Protein AF-A0A9Q6Z8K9-F1 (afdb_monomer_lite)

Foldseek 3Di:
DDPVVVVVVVLVVLLVVLQVLLVVLQVLLVVLCVQLVVCVVVVVNVSSVVSNVSSVVSNVRSVVSVVVNVPVPPPD

Organism: Myroides odoratus (NCBI:txid256)

Radius of gyration: 17.94 Å; chains: 1; bounding box: 45×14×53 Å

Sequence (76 aa):
MDIKTQSDQNILEQKILNHNLAINHLELAIKYHFDASRYFENGDIDKAIECNAKAQDSTNKAVEYSSKIDHNHLSK

pLDDT: mean 89.77, std 15.19, range [37.41, 98.69]

Structure (mmCIF, N/CA/C/O backbone):
data_AF-A0A9Q6Z8K9-F1
#
_entry.id   AF-A0A9Q6Z8K9-F1
#
loop_
_atom_site.group_PDB
_atom_site.id
_atom_site.type_symbol
_atom_site.label_atom_id
_atom_site.label_alt_id
_atom_site.label_comp_id
_atom_site.label_asym_id
_atom_site.label_entity_id
_atom_site.label_seq_id
_atom_site.pdbx_PDB_ins_code
_atom_site.Cartn_x
_atom_site.Cartn_y
_atom_site.Cartn_z
_atom_site.occupancy
_atom_site.B_iso_or_equiv
_atom_site.auth_seq_id
_atom_site.auth_comp_id
_atom_site.auth_asym_id
_atom_site.auth_atom_id
_atom_site.pdbx_PDB_model_num
ATOM 1 N N . MET A 1 1 ? -17.364 -3.093 35.985 1.00 60.91 1 MET A N 1
ATOM 2 C CA . MET A 1 1 ? -17.561 -2.573 34.618 1.00 60.91 1 MET A CA 1
ATOM 3 C C . MET A 1 1 ? -18.770 -3.277 34.052 1.00 60.91 1 MET A C 1
ATOM 5 O O . MET A 1 1 ? -18.821 -4.499 34.125 1.00 60.91 1 MET A O 1
ATOM 9 N N . ASP A 1 2 ? -19.744 -2.520 33.563 1.00 77.69 2 ASP A N 1
ATOM 10 C CA . ASP A 1 2 ? -20.996 -3.076 33.054 1.00 77.69 2 ASP A CA 1
ATOM 11 C C . ASP A 1 2 ? -20.805 -3.511 31.593 1.00 77.69 2 ASP A C 1
ATOM 13 O O . ASP A 1 2 ? -19.980 -2.943 30.875 1.00 77.69 2 ASP A O 1
ATOM 17 N N . ILE A 1 3 ? -21.566 -4.510 31.132 1.00 72.88 3 ILE A N 1
ATOM 18 C CA . ILE A 1 3 ? -21.437 -5.118 29.787 1.00 72.88 3 ILE A CA 1
ATOM 19 C C . ILE A 1 3 ? -21.441 -4.058 28.669 1.00 72.88 3 ILE A C 1
ATOM 21 O O . ILE A 1 3 ? -20.714 -4.177 27.683 1.00 72.88 3 ILE A O 1
ATOM 25 N N . LYS A 1 4 ? -22.217 -2.983 28.853 1.00 75.25 4 LYS A N 1
ATOM 26 C CA . LYS A 1 4 ? -22.303 -1.852 27.924 1.00 75.25 4 LYS A CA 1
ATOM 27 C C . LYS A 1 4 ? -20.966 -1.115 27.770 1.00 75.25 4 LYS A C 1
ATOM 29 O O . LYS A 1 4 ? -20.539 -0.863 26.653 1.00 75.25 4 LYS A O 1
ATOM 34 N N . THR A 1 5 ? -20.269 -0.852 28.874 1.00 76.31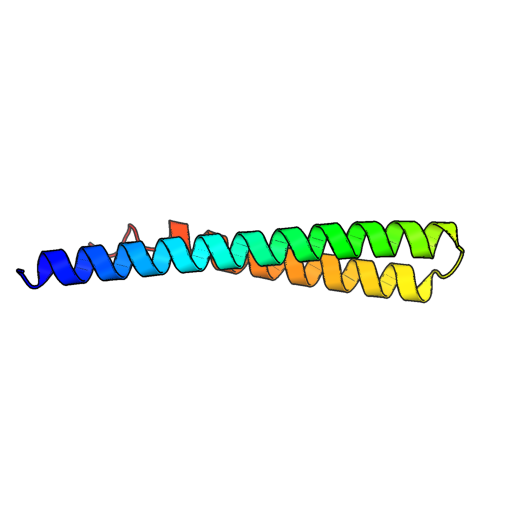 5 THR A N 1
ATOM 35 C CA . THR A 1 5 ? -18.965 -0.173 28.873 1.00 76.31 5 THR A CA 1
ATOM 36 C C . THR A 1 5 ? -17.885 -1.018 28.199 1.00 76.31 5 THR A C 1
ATOM 38 O O . THR A 1 5 ? -17.066 -0.481 27.460 1.00 76.31 5 THR A O 1
ATOM 41 N N . GLN A 1 6 ? -17.911 -2.342 28.393 1.00 75.56 6 GLN A N 1
ATOM 42 C CA . GLN A 1 6 ? -16.983 -3.251 27.713 1.00 75.56 6 GLN A CA 1
ATOM 43 C C . GLN A 1 6 ? -17.246 -3.304 26.199 1.00 75.56 6 GLN A C 1
ATOM 45 O O . GLN A 1 6 ? -16.307 -3.314 25.409 1.00 75.56 6 GLN A O 1
ATOM 50 N N . SER A 1 7 ? -18.517 -3.306 25.787 1.00 81.19 7 SER A N 1
ATOM 51 C CA . SER A 1 7 ? -18.900 -3.259 24.372 1.00 81.19 7 SER A CA 1
ATOM 52 C C . SER A 1 7 ? -18.446 -1.959 23.702 1.00 81.19 7 SER A C 1
ATOM 54 O O . SER A 1 7 ? -17.870 -1.998 22.618 1.00 81.19 7 SER A O 1
ATOM 56 N N . ASP A 1 8 ? -18.661 -0.815 24.354 1.00 83.88 8 ASP A N 1
ATOM 57 C CA . ASP A 1 8 ? -18.261 0.495 23.830 1.00 83.88 8 ASP A CA 1
ATOM 58 C C . ASP A 1 8 ? -16.733 0.606 23.696 1.00 83.88 8 ASP A C 1
ATOM 60 O O . ASP A 1 8 ? -16.226 1.119 22.695 1.00 83.88 8 ASP A O 1
ATOM 64 N N . GLN A 1 9 ? -15.992 0.062 24.667 1.00 86.31 9 GLN A N 1
ATOM 65 C CA . GLN A 1 9 ? -14.533 0.019 24.623 1.00 86.31 9 GLN A CA 1
ATOM 66 C C . GLN A 1 9 ? -14.023 -0.863 23.473 1.00 86.31 9 GLN A C 1
ATOM 68 O O . GLN A 1 9 ? -13.162 -0.428 22.710 1.00 86.31 9 GLN A O 1
ATO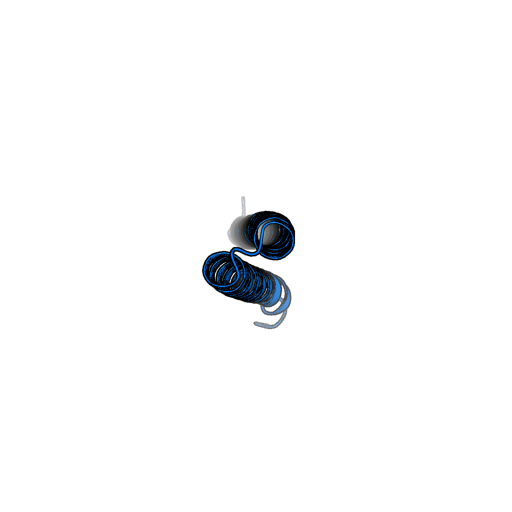M 73 N N . ASN A 1 10 ? -14.613 -2.044 23.270 1.00 88.81 10 ASN A N 1
ATOM 74 C CA . ASN A 1 10 ? -14.246 -2.934 22.164 1.00 88.81 10 ASN A C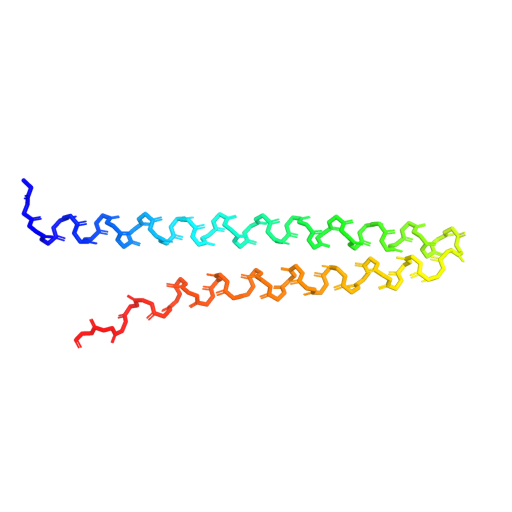A 1
ATOM 75 C C . ASN A 1 10 ? -14.511 -2.284 20.789 1.00 88.81 10 ASN A C 1
ATOM 77 O O . ASN A 1 10 ? -13.714 -2.429 19.862 1.00 88.81 10 ASN A O 1
ATOM 81 N N . ILE A 1 11 ? -15.612 -1.534 20.645 1.00 89.00 11 ILE A N 1
ATOM 82 C CA . ILE A 1 11 ? -15.922 -0.788 19.412 1.00 89.00 11 ILE A CA 1
ATOM 83 C C . ILE A 1 11 ? -14.872 0.301 19.160 1.00 89.00 11 ILE A C 1
ATOM 85 O O . ILE A 1 11 ? -14.435 0.485 18.021 1.00 89.00 11 ILE A O 1
ATOM 89 N N . LEU A 1 12 ? -14.466 1.029 20.204 1.00 89.31 12 LEU A N 1
ATOM 90 C CA . LEU A 1 12 ? -13.445 2.069 20.095 1.00 89.31 12 LEU A CA 1
ATOM 91 C C . LEU A 1 12 ? -12.082 1.484 19.701 1.00 89.31 12 LEU A C 1
ATOM 93 O O . LEU A 1 12 ? -11.445 1.998 18.782 1.00 89.31 12 LEU A O 1
ATOM 97 N N . GLU A 1 13 ? -11.665 0.393 20.342 1.00 91.94 13 GLU A N 1
ATOM 98 C CA . GLU A 1 13 ? -10.421 -0.314 20.020 1.00 91.94 13 GLU A CA 1
ATOM 99 C C . GLU A 1 13 ? -10.411 -0.781 18.557 1.00 91.94 13 GLU A C 1
ATOM 101 O O . GLU A 1 13 ? -9.433 -0.561 17.838 1.00 91.94 13 GLU A O 1
ATOM 106 N N . GLN A 1 14 ? -11.532 -1.320 18.066 1.00 92.19 14 GLN A N 1
ATOM 107 C CA . GLN A 1 14 ? -11.661 -1.734 16.670 1.00 92.19 14 GLN A CA 1
ATOM 108 C C . GLN A 1 14 ? -11.580 -0.555 15.686 1.00 92.19 14 GLN A C 1
ATOM 110 O O . GLN A 1 14 ? -10.987 -0.687 14.613 1.00 92.19 14 GLN A O 1
ATOM 115 N N . LYS A 1 15 ? -12.148 0.609 16.032 1.00 92.69 15 LYS A N 1
ATOM 116 C CA . LYS A 1 15 ? -12.040 1.827 15.210 1.00 92.69 15 LYS A CA 1
ATOM 117 C C . LYS A 1 15 ? -10.601 2.329 15.133 1.00 92.69 15 LYS A C 1
ATOM 119 O O . LYS A 1 15 ? -10.133 2.636 14.040 1.00 92.69 15 LYS A O 1
ATOM 124 N N . ILE A 1 16 ? -9.896 2.373 16.265 1.00 94.31 16 ILE A N 1
ATOM 125 C CA . ILE A 1 16 ? -8.482 2.774 16.317 1.00 94.31 16 ILE A CA 1
ATOM 126 C C . ILE A 1 16 ? -7.631 1.822 15.472 1.00 94.31 16 ILE A C 1
ATOM 128 O O . ILE A 1 16 ? -6.805 2.273 14.678 1.00 94.31 16 ILE A O 1
ATOM 132 N N . LEU A 1 17 ? -7.868 0.512 15.581 1.00 95.44 17 LEU A N 1
ATOM 133 C CA . LEU A 1 17 ? -7.179 -0.482 14.764 1.00 95.44 17 LEU A CA 1
ATOM 134 C C . LEU A 1 17 ? -7.409 -0.244 13.265 1.00 95.44 17 LEU A C 1
ATOM 136 O O . LEU A 1 17 ? -6.446 -0.202 12.502 1.00 95.44 17 LEU A O 1
ATOM 140 N N . ASN A 1 18 ? -8.660 -0.042 12.843 1.00 94.88 18 ASN A N 1
ATOM 141 C CA . ASN A 1 18 ? -8.980 0.225 11.439 1.00 94.88 18 ASN A CA 1
ATOM 142 C C . ASN A 1 18 ? -8.336 1.530 10.935 1.00 94.88 18 ASN A C 1
ATOM 144 O O . ASN A 1 18 ? -7.806 1.545 9.827 1.00 94.88 18 ASN A O 1
ATOM 148 N N . HIS A 1 19 ? -8.304 2.594 11.747 1.00 95.88 19 HIS A N 1
ATOM 149 C CA . HIS A 1 19 ? -7.582 3.827 11.409 1.00 95.88 19 HIS A CA 1
ATOM 150 C C . HIS A 1 19 ? -6.089 3.574 11.182 1.00 95.88 19 HIS A C 1
ATOM 152 O O . HIS A 1 19 ? -5.542 4.001 10.166 1.00 95.88 19 HIS A O 1
ATOM 158 N N . ASN A 1 20 ? -5.436 2.853 12.095 1.00 97.06 20 ASN A N 1
ATOM 159 C CA . ASN A 1 20 ? -4.009 2.551 11.981 1.00 97.06 20 ASN A CA 1
ATOM 160 C C . ASN A 1 20 ? -3.708 1.705 10.736 1.00 97.06 20 ASN A C 1
ATOM 162 O O . ASN A 1 20 ? -2.743 1.971 10.024 1.00 97.06 20 ASN A O 1
ATOM 166 N N . LEU A 1 21 ? -4.555 0.716 10.432 1.00 97.44 21 LEU A N 1
ATOM 167 C CA . LEU A 1 21 ? -4.423 -0.096 9.219 1.00 97.44 21 LEU A CA 1
ATOM 168 C C . LEU A 1 21 ? -4.593 0.747 7.949 1.00 97.44 21 LEU A C 1
ATOM 170 O O . LEU A 1 21 ? -3.809 0.595 7.012 1.00 97.44 21 LEU A O 1
ATOM 174 N N . ALA A 1 22 ? -5.564 1.665 7.926 1.00 97.56 22 ALA A N 1
ATOM 175 C CA . ALA A 1 22 ? -5.752 2.579 6.804 1.00 97.56 22 ALA A CA 1
ATOM 176 C C . ALA A 1 22 ? -4.521 3.475 6.584 1.00 97.56 22 ALA A C 1
ATOM 178 O O . ALA A 1 22 ? -4.040 3.581 5.457 1.00 97.56 22 ALA A O 1
ATOM 179 N N . ILE A 1 23 ? -3.972 4.061 7.655 1.00 97.75 23 ILE A N 1
ATOM 180 C CA . ILE A 1 23 ? -2.772 4.911 7.596 1.00 97.75 23 ILE A CA 1
ATOM 181 C C . ILE A 1 23 ? -1.573 4.130 7.051 1.00 97.75 23 ILE A C 1
ATOM 183 O O . ILE A 1 23 ? -0.952 4.578 6.090 1.00 97.75 23 ILE A O 1
ATOM 187 N N . ASN A 1 24 ? -1.298 2.935 7.579 1.00 98.19 24 ASN A N 1
ATOM 188 C CA . ASN A 1 24 ? -0.182 2.104 7.117 1.00 98.19 24 ASN A CA 1
ATOM 189 C C . ASN A 1 24 ? -0.275 1.799 5.613 1.00 98.19 24 ASN A C 1
ATOM 191 O O . ASN A 1 24 ? 0.725 1.802 4.893 1.00 98.19 24 ASN A O 1
ATOM 195 N N . HIS A 1 25 ? -1.485 1.542 5.113 1.00 98.19 25 HIS A N 1
ATOM 196 C CA . HIS A 1 25 ? -1.702 1.311 3.689 1.00 98.19 25 HIS A CA 1
ATOM 197 C C . HIS A 1 25 ? -1.531 2.580 2.842 1.00 98.19 25 HIS A C 1
ATOM 199 O O . HIS A 1 25 ? -0.988 2.495 1.741 1.00 98.19 25 HIS A O 1
ATOM 205 N N . LEU A 1 26 ? -1.911 3.757 3.347 1.00 98.50 26 LEU A N 1
ATOM 206 C CA . LEU A 1 26 ? -1.630 5.029 2.672 1.00 98.50 26 LEU A CA 1
ATOM 207 C C . LEU A 1 26 ? -0.126 5.323 2.608 1.00 98.50 26 LEU A C 1
ATOM 209 O O . LEU A 1 26 ? 0.367 5.734 1.560 1.00 98.50 26 LEU A O 1
ATOM 213 N N . GLU A 1 27 ? 0.620 5.058 3.681 1.00 98.50 27 GLU A N 1
ATOM 214 C CA . GLU A 1 27 ? 2.081 5.209 3.696 1.00 98.50 27 GLU A CA 1
ATOM 215 C C . GLU A 1 27 ? 2.759 4.295 2.664 1.00 98.50 27 GLU A C 1
ATOM 217 O O . GLU A 1 27 ? 3.651 4.729 1.929 1.00 98.50 27 GLU A O 1
ATOM 222 N N . LEU A 1 28 ? 2.296 3.046 2.545 1.00 98.44 28 LEU A N 1
ATOM 223 C CA . LEU A 1 28 ? 2.760 2.123 1.506 1.00 98.44 28 LEU A CA 1
ATOM 224 C C . LEU A 1 28 ? 2.418 2.620 0.098 1.00 98.44 28 LEU A C 1
ATOM 226 O O . LEU A 1 28 ? 3.274 2.556 -0.785 1.00 98.44 28 LEU A O 1
ATOM 230 N N . ALA A 1 29 ? 1.209 3.147 -0.117 1.00 98.56 29 ALA A N 1
ATOM 231 C CA . ALA A 1 29 ? 0.813 3.705 -1.409 1.00 98.56 29 ALA A CA 1
ATOM 232 C C . ALA A 1 29 ? 1.728 4.867 -1.825 1.00 98.56 29 ALA A C 1
ATOM 2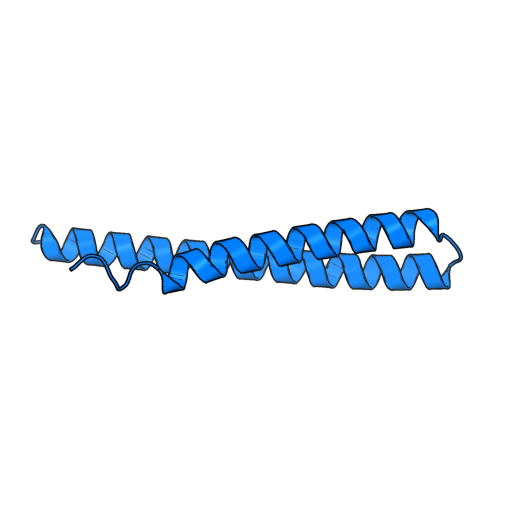34 O O . ALA A 1 29 ? 2.231 4.888 -2.948 1.00 98.56 29 ALA A O 1
ATOM 235 N N . ILE A 1 30 ? 2.013 5.787 -0.897 1.00 98.62 30 ILE A N 1
ATOM 236 C CA . ILE A 1 30 ? 2.934 6.910 -1.114 1.00 98.62 30 ILE A CA 1
ATOM 237 C C . ILE A 1 30 ? 4.327 6.400 -1.489 1.00 98.62 30 ILE A C 1
ATOM 239 O O . ILE A 1 30 ? 4.906 6.854 -2.476 1.00 98.62 30 ILE A O 1
ATOM 243 N N . LYS A 1 31 ? 4.855 5.423 -0.743 1.00 98.62 31 LYS A N 1
ATOM 244 C CA . LYS A 1 31 ? 6.155 4.815 -1.045 1.00 98.62 31 LYS A CA 1
ATOM 245 C C . LYS A 1 31 ? 6.187 4.226 -2.456 1.00 98.62 31 LYS A C 1
ATOM 247 O O . LYS A 1 31 ? 7.122 4.494 -3.205 1.00 98.62 31 LYS A O 1
ATOM 252 N N . TYR A 1 32 ? 5.169 3.456 -2.833 1.00 98.69 32 TYR A N 1
ATOM 253 C CA . TYR A 1 32 ? 5.111 2.853 -4.161 1.00 98.69 32 TYR A CA 1
ATOM 254 C C . TYR A 1 32 ? 4.970 3.887 -5.281 1.00 98.69 32 TYR A C 1
ATOM 256 O O . TYR A 1 32 ? 5.554 3.688 -6.342 1.00 98.69 32 TYR A O 1
ATOM 264 N N . HIS A 1 33 ? 4.283 5.008 -5.055 1.00 98.44 33 HIS A N 1
ATOM 265 C CA . HIS A 1 33 ? 4.269 6.112 -6.017 1.00 98.44 33 HIS A CA 1
ATOM 266 C C . HIS A 1 33 ? 5.648 6.758 -6.191 1.00 98.44 33 HIS A C 1
ATOM 268 O O . HIS A 1 33 ? 6.050 7.031 -7.322 1.00 98.44 33 HIS A O 1
ATOM 274 N N . PHE A 1 34 ? 6.403 6.956 -5.106 1.00 98.69 34 PHE A N 1
ATOM 275 C CA . PHE A 1 34 ? 7.782 7.443 -5.207 1.00 98.69 34 PHE A CA 1
ATOM 276 C C . PHE A 1 34 ? 8.686 6.461 -5.956 1.00 98.69 34 PHE A C 1
ATOM 278 O O . PHE A 1 34 ? 9.442 6.875 -6.835 1.00 98.69 34 PHE A O 1
ATOM 285 N N . ASP A 1 35 ? 8.577 5.164 -5.660 1.00 98.56 35 ASP A N 1
ATOM 286 C CA . ASP A 1 35 ? 9.323 4.131 -6.380 1.00 98.56 35 ASP A CA 1
ATOM 287 C C . ASP A 1 35 ? 8.931 4.100 -7.868 1.00 98.56 35 ASP A C 1
ATOM 289 O O . ASP A 1 35 ? 9.809 4.023 -8.726 1.00 98.56 35 ASP A O 1
ATOM 293 N N . ALA A 1 36 ? 7.639 4.234 -8.194 1.00 98.50 36 ALA A N 1
ATOM 294 C CA . ALA A 1 36 ? 7.159 4.305 -9.573 1.00 98.50 36 ALA A CA 1
ATOM 295 C C . ALA A 1 36 ? 7.750 5.507 -10.324 1.00 98.50 36 ALA A C 1
ATOM 297 O O . ALA A 1 36 ? 8.253 5.332 -11.433 1.00 98.50 36 ALA A O 1
ATOM 298 N N . SER A 1 37 ? 7.751 6.698 -9.708 1.00 98.56 37 SER A N 1
ATOM 299 C CA . SER A 1 37 ? 8.377 7.902 -10.280 1.00 98.56 37 SER A CA 1
ATOM 300 C C . SER A 1 37 ? 9.857 7.664 -10.556 1.00 98.56 37 SER A C 1
ATOM 302 O O . SER A 1 37 ? 10.331 7.887 -11.666 1.00 98.56 37 SER A O 1
ATOM 304 N N . ARG A 1 38 ? 10.577 7.110 -9.576 1.00 98.69 38 ARG A N 1
ATOM 305 C CA . ARG A 1 38 ? 12.005 6.822 -9.702 1.00 98.69 38 ARG A CA 1
ATOM 306 C C . ARG A 1 38 ? 12.297 5.807 -10.809 1.00 98.69 38 ARG A C 1
ATOM 308 O O . ARG A 1 38 ? 13.271 5.968 -11.539 1.00 98.69 38 ARG A O 1
ATOM 315 N N . TYR A 1 39 ? 11.508 4.741 -10.933 1.00 98.69 39 TYR A N 1
ATOM 316 C CA . TYR A 1 39 ? 11.697 3.762 -12.007 1.00 98.69 39 TYR A CA 1
ATOM 317 C C . TYR A 1 39 ? 11.379 4.353 -13.378 1.00 98.69 39 TYR A C 1
ATOM 319 O O . TYR A 1 39 ? 12.141 4.129 -14.317 1.00 98.69 39 TYR A O 1
ATOM 327 N N . PHE A 1 40 ? 10.329 5.169 -13.475 1.00 98.38 40 PHE A N 1
ATOM 328 C CA . PHE A 1 40 ? 9.979 5.876 -14.702 1.00 98.38 40 PHE A CA 1
ATOM 329 C C . PHE A 1 40 ? 11.096 6.827 -15.151 1.00 98.38 40 PHE A C 1
ATOM 331 O O . PHE A 1 40 ? 11.510 6.784 -16.307 1.00 98.38 40 PHE A O 1
ATOM 338 N N . GLU A 1 41 ? 11.648 7.621 -14.229 1.00 98.44 41 GLU A N 1
ATOM 339 C CA . GLU A 1 41 ? 12.783 8.521 -14.484 1.00 98.44 41 GLU A CA 1
ATOM 340 C C . GLU A 1 41 ? 14.042 7.771 -14.947 1.00 98.44 41 GLU A C 1
ATOM 342 O O . GLU A 1 41 ? 14.798 8.278 -15.774 1.00 98.44 41 GLU A O 1
ATOM 347 N N . ASN A 1 42 ? 14.245 6.542 -14.467 1.00 98.31 42 ASN A N 1
ATOM 348 C CA . ASN A 1 42 ? 15.351 5.675 -14.882 1.00 98.31 42 ASN A CA 1
ATOM 349 C C . ASN A 1 42 ? 15.073 4.898 -16.185 1.00 98.31 42 ASN A C 1
ATOM 351 O O . ASN A 1 42 ? 15.928 4.129 -16.623 1.00 98.31 42 ASN A O 1
ATOM 355 N N . GLY A 1 43 ? 13.892 5.060 -16.792 1.00 98.19 43 GLY A N 1
ATOM 356 C CA . GLY A 1 43 ? 13.477 4.338 -17.998 1.00 98.19 43 GLY A CA 1
ATOM 357 C C . GLY A 1 43 ? 13.065 2.879 -17.766 1.00 98.19 43 GLY A C 1
ATOM 358 O O . GLY A 1 43 ? 12.823 2.157 -18.732 1.00 98.19 43 GLY A O 1
ATOM 359 N N . ASP A 1 44 ? 12.955 2.434 -16.512 1.00 98.56 44 ASP A N 1
ATOM 360 C CA . ASP A 1 44 ? 12.499 1.088 -16.148 1.00 98.56 44 ASP A CA 1
ATOM 361 C C . ASP A 1 44 ? 10.964 1.067 -16.056 1.00 98.56 44 ASP A C 1
ATOM 363 O O . ASP A 1 44 ? 10.360 1.097 -14.980 1.00 98.56 44 ASP A O 1
ATOM 367 N N . ILE A 1 45 ? 10.325 1.109 -17.226 1.00 98.25 45 ILE A N 1
ATOM 368 C CA . ILE A 1 45 ? 8.872 1.284 -17.351 1.00 98.25 45 ILE A CA 1
ATOM 369 C C . ILE A 1 45 ? 8.098 0.116 -16.728 1.00 98.25 45 ILE A C 1
ATOM 371 O O . ILE A 1 45 ? 7.083 0.346 -16.070 1.00 98.25 45 ILE A O 1
ATOM 375 N N . ASP A 1 46 ? 8.587 -1.117 -16.869 1.00 98.50 46 ASP A N 1
ATOM 376 C CA . ASP A 1 46 ? 7.91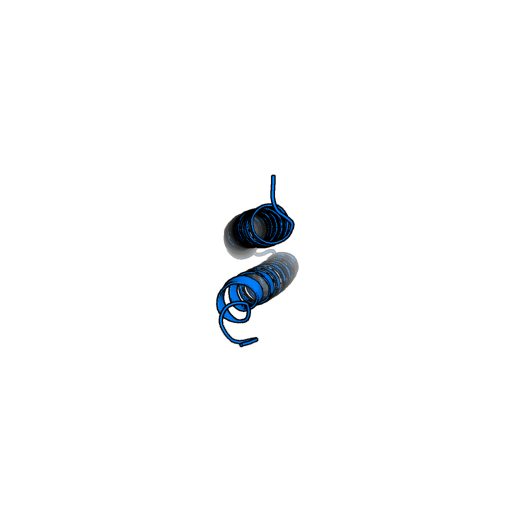7 -2.303 -16.326 1.00 98.50 46 ASP A CA 1
ATOM 377 C C . ASP A 1 46 ? 7.836 -2.243 -14.796 1.00 98.50 46 ASP A C 1
ATOM 379 O O . ASP A 1 46 ? 6.767 -2.454 -14.215 1.00 98.50 46 ASP A O 1
ATOM 383 N N . LYS A 1 47 ? 8.932 -1.859 -14.126 1.00 98.38 47 LYS A N 1
ATOM 384 C CA . LYS A 1 47 ? 8.919 -1.668 -12.669 1.00 98.38 47 LYS A CA 1
ATOM 385 C C . LYS A 1 47 ? 8.087 -0.468 -12.244 1.00 98.38 47 LYS A C 1
ATOM 387 O O . LYS A 1 47 ? 7.447 -0.522 -11.195 1.00 98.38 47 LYS A O 1
ATOM 392 N N . ALA A 1 48 ? 8.054 0.600 -13.040 1.00 98.56 48 ALA A N 1
ATOM 393 C CA . ALA A 1 48 ? 7.185 1.739 -12.759 1.00 98.56 48 ALA A CA 1
ATOM 394 C C . ALA A 1 48 ? 5.701 1.329 -12.768 1.00 98.56 48 ALA A C 1
ATOM 396 O O . ALA A 1 48 ? 4.953 1.697 -11.859 1.00 98.56 48 ALA A O 1
ATOM 397 N N . ILE A 1 49 ? 5.289 0.513 -13.746 1.00 98.62 49 ILE A N 1
ATOM 398 C CA . ILE A 1 49 ? 3.932 -0.045 -13.835 1.00 98.62 49 ILE A CA 1
ATOM 399 C C . ILE A 1 49 ? 3.642 -0.957 -12.638 1.00 98.62 49 ILE A C 1
ATOM 401 O O . ILE A 1 49 ? 2.596 -0.815 -12.002 1.00 98.62 49 ILE A O 1
ATOM 405 N N . GLU A 1 50 ? 4.571 -1.852 -12.291 1.00 98.62 50 GLU A N 1
ATOM 406 C CA . GLU A 1 50 ? 4.430 -2.740 -11.133 1.00 98.62 50 GLU A CA 1
ATOM 407 C C . GLU A 1 50 ? 4.242 -1.944 -9.830 1.00 98.62 50 GLU A C 1
ATOM 409 O O . GLU A 1 50 ? 3.343 -2.235 -9.035 1.00 98.62 50 GLU A O 1
ATOM 414 N N . CYS A 1 51 ? 5.056 -0.909 -9.614 1.00 98.50 51 CYS A N 1
ATOM 415 C CA . CYS A 1 51 ? 4.942 -0.031 -8.455 1.00 98.50 51 CYS A CA 1
ATOM 416 C C . CYS A 1 51 ? 3.609 0.725 -8.438 1.00 98.50 51 CYS A C 1
ATOM 418 O O . CYS A 1 51 ? 2.960 0.772 -7.395 1.00 98.50 51 CYS A O 1
ATOM 420 N N . ASN A 1 52 ? 3.137 1.239 -9.576 1.00 98.19 52 ASN A N 1
ATOM 421 C CA . ASN A 1 52 ? 1.826 1.889 -9.642 1.00 98.19 52 ASN A CA 1
ATOM 422 C C . ASN A 1 52 ? 0.677 0.935 -9.283 1.00 98.19 52 ASN A C 1
ATOM 424 O O . ASN A 1 52 ? -0.229 1.323 -8.546 1.00 98.19 52 ASN A O 1
ATOM 428 N N . ALA A 1 53 ? 0.726 -0.321 -9.733 1.00 98.56 53 ALA A N 1
ATOM 429 C CA . ALA A 1 53 ? -0.277 -1.321 -9.367 1.00 98.56 53 ALA A CA 1
ATOM 430 C C . ALA A 1 53 ? -0.275 -1.612 -7.854 1.00 98.56 53 ALA A C 1
ATOM 432 O O . ALA A 1 53 ? -1.336 -1.684 -7.231 1.00 98.56 53 ALA A O 1
ATOM 433 N N . LYS A 1 54 ? 0.910 -1.715 -7.236 1.00 98.69 54 LYS A N 1
ATOM 434 C CA . LYS A 1 54 ? 1.046 -1.880 -5.776 1.00 98.69 54 LYS A CA 1
ATOM 435 C C . LYS A 1 54 ? 0.546 -0.662 -4.998 1.00 98.69 54 LYS A C 1
ATOM 437 O O . LYS A 1 54 ? -0.054 -0.824 -3.932 1.00 98.69 54 LYS A O 1
ATOM 442 N N . ALA A 1 55 ? 0.775 0.543 -5.520 1.00 98.50 55 ALA A N 1
ATOM 443 C CA . ALA A 1 55 ? 0.250 1.768 -4.932 1.00 98.50 55 ALA A CA 1
ATOM 444 C C . ALA A 1 55 ? -1.283 1.750 -4.927 1.00 98.50 55 ALA A C 1
ATOM 446 O O . ALA A 1 55 ? -1.893 1.940 -3.878 1.00 98.50 55 ALA A O 1
ATOM 447 N N . GLN A 1 56 ? -1.895 1.402 -6.063 1.00 98.44 56 GLN A N 1
ATOM 448 C CA . GLN A 1 56 ? -3.347 1.294 -6.192 1.00 98.44 56 GLN A CA 1
ATOM 449 C C . GLN A 1 56 ? -3.945 0.232 -5.256 1.00 98.44 56 GLN A C 1
ATOM 451 O O . GLN A 1 56 ? -4.936 0.507 -4.580 1.00 98.44 56 GLN A O 1
ATOM 456 N N . ASP A 1 57 ? -3.346 -0.960 -5.169 1.00 98.56 57 ASP A N 1
ATOM 457 C CA . ASP A 1 57 ? -3.779 -1.997 -4.220 1.00 98.56 57 ASP A CA 1
ATOM 458 C C . ASP A 1 57 ? -3.724 -1.497 -2.766 1.00 98.56 57 ASP A C 1
ATOM 460 O O . ASP A 1 57 ? -4.654 -1.705 -1.984 1.00 98.56 57 ASP A O 1
ATOM 464 N N . SER A 1 58 ? -2.666 -0.763 -2.415 1.00 98.38 58 SER A N 1
ATOM 465 C CA . SER A 1 58 ? -2.514 -0.178 -1.081 1.00 98.38 58 SER A CA 1
ATOM 466 C C . SER A 1 58 ? -3.581 0.890 -0.811 1.00 98.38 58 SER A C 1
ATOM 468 O O . SER A 1 58 ? -4.213 0.870 0.243 1.00 98.38 58 SER A O 1
ATOM 470 N N . THR A 1 59 ? -3.876 1.764 -1.777 1.00 98.19 59 THR A N 1
ATOM 471 C CA . THR A 1 59 ? -4.980 2.731 -1.672 1.00 98.19 59 THR A CA 1
ATOM 472 C C . THR A 1 59 ? -6.330 2.037 -1.484 1.00 98.19 59 THR A C 1
ATOM 474 O O . THR A 1 59 ? -7.107 2.445 -0.623 1.00 98.19 59 THR A O 1
ATOM 477 N N . ASN A 1 60 ? -6.603 0.961 -2.226 1.00 98.00 60 ASN A N 1
ATOM 478 C CA . ASN A 1 60 ? -7.858 0.215 -2.100 1.00 98.00 60 ASN A CA 1
ATOM 479 C C . ASN A 1 60 ? -8.024 -0.381 -0.696 1.00 98.00 60 ASN A C 1
ATOM 481 O O . ASN A 1 60 ? -9.090 -0.254 -0.094 1.00 98.00 60 ASN A O 1
ATOM 485 N N . LYS A 1 61 ? -6.958 -0.967 -0.137 1.00 97.75 61 LYS A N 1
ATOM 486 C CA . LYS A 1 61 ? -6.962 -1.479 1.242 1.00 97.75 61 LYS A CA 1
ATOM 487 C C . LYS A 1 61 ? -7.186 -0.366 2.261 1.00 97.75 61 LYS A C 1
ATOM 489 O O . LYS A 1 61 ? -7.947 -0.553 3.207 1.00 97.75 61 LYS A O 1
ATOM 494 N N . ALA A 1 62 ? -6.577 0.803 2.065 1.00 97.00 62 ALA A N 1
ATOM 495 C CA . ALA A 1 62 ? -6.810 1.949 2.940 1.00 97.00 62 ALA A CA 1
ATOM 496 C C . ALA A 1 62 ? -8.283 2.386 2.941 1.00 97.00 62 ALA A C 1
ATOM 498 O O . ALA A 1 62 ? -8.854 2.612 4.008 1.00 97.00 62 ALA A O 1
ATOM 499 N N . VAL A 1 63 ? -8.914 2.446 1.763 1.00 95.50 63 VAL A N 1
ATOM 500 C CA . VAL A 1 63 ? -10.346 2.754 1.632 1.00 95.50 63 VAL A CA 1
ATOM 501 C C . VAL A 1 63 ? -11.194 1.696 2.332 1.00 95.50 63 VAL A C 1
ATOM 503 O O . VAL A 1 63 ? -12.092 2.056 3.086 1.00 95.50 63 VAL A O 1
ATOM 506 N N . GLU A 1 64 ? -10.882 0.409 2.165 1.00 95.31 64 GLU A N 1
ATOM 507 C CA . GLU A 1 64 ? -11.604 -0.680 2.828 1.00 95.31 64 GLU A CA 1
ATOM 508 C C . GLU A 1 64 ? -11.599 -0.526 4.358 1.00 95.31 64 GLU A C 1
ATOM 510 O O . GLU A 1 64 ? -12.646 -0.623 5.005 1.00 95.31 64 GLU A O 1
ATOM 515 N N . TYR A 1 65 ? -10.433 -0.254 4.952 1.00 93.69 65 TYR A N 1
ATOM 516 C CA . TYR A 1 65 ? -10.341 -0.018 6.392 1.00 93.69 65 TYR A CA 1
ATOM 517 C C . TYR A 1 65 ? -11.021 1.282 6.815 1.00 93.69 65 TYR A C 1
ATOM 519 O O . TYR A 1 65 ? -11.656 1.297 7.868 1.00 93.69 65 TYR A O 1
ATOM 527 N N . SER A 1 66 ? -10.969 2.332 5.990 1.00 90.94 66 SER A N 1
ATOM 528 C CA . SER A 1 66 ? -11.689 3.577 6.261 1.00 90.94 66 SER A CA 1
ATOM 529 C C . SER A 1 66 ? -13.205 3.365 6.277 1.00 90.94 66 SER A C 1
ATOM 531 O O . SER A 1 66 ? -13.874 3.797 7.209 1.00 90.94 66 SER A O 1
ATOM 533 N N . SER A 1 67 ? -13.766 2.632 5.314 1.00 89.88 67 SER A N 1
ATOM 534 C CA . SER A 1 67 ? -15.212 2.375 5.253 1.00 89.88 67 SER A CA 1
ATOM 535 C C . SER A 1 67 ? -15.725 1.550 6.441 1.00 89.88 67 SER A C 1
ATOM 537 O O . SER A 1 67 ? -16.872 1.710 6.865 1.00 89.88 67 SER A O 1
ATOM 539 N N . LYS A 1 68 ? -14.877 0.698 7.037 1.00 87.50 68 LYS A N 1
ATOM 540 C CA . LYS A 1 68 ? -15.197 -0.046 8.272 1.00 87.50 68 LYS A CA 1
ATOM 541 C C . LYS A 1 68 ? -15.311 0.856 9.508 1.00 87.50 68 LYS A C 1
ATOM 543 O O . LYS A 1 68 ? -15.854 0.425 10.525 1.00 87.50 68 LYS A O 1
ATOM 548 N N . ILE A 1 69 ? -14.800 2.085 9.450 1.00 80.31 69 ILE A N 1
ATOM 549 C CA . ILE A 1 69 ? -14.915 3.077 10.527 1.00 80.31 69 ILE A CA 1
ATOM 550 C C . ILE A 1 69 ? -16.299 3.736 10.477 1.00 80.31 69 ILE A C 1
ATOM 552 O O . ILE A 1 69 ? -16.939 3.892 11.522 1.00 80.31 69 ILE A O 1
ATOM 556 N N . ASP A 1 70 ? -16.786 4.028 9.267 1.00 69.56 70 ASP A N 1
ATOM 557 C CA . ASP A 1 70 ? -18.040 4.752 9.028 1.00 69.56 70 ASP A CA 1
ATOM 558 C C . ASP A 1 70 ? -19.290 3.870 9.209 1.00 69.56 70 ASP A C 1
ATOM 560 O O . ASP A 1 70 ? -20.318 4.328 9.713 1.00 69.56 70 ASP A O 1
ATOM 564 N N . HIS A 1 71 ? -19.216 2.577 8.869 1.00 58.06 71 HIS A N 1
ATOM 565 C CA . HIS A 1 71 ? -20.387 1.687 8.886 1.00 58.06 71 HIS A CA 1
ATOM 566 C C . HIS A 1 71 ? -20.825 1.164 10.268 1.00 58.06 71 HIS A C 1
ATOM 568 O O . HIS A 1 71 ? -21.924 0.625 10.385 1.00 58.06 71 HIS A O 1
ATOM 574 N N . ASN A 1 72 ? -20.056 1.376 11.340 1.00 53.50 72 ASN A N 1
ATOM 575 C CA . ASN A 1 72 ? -20.399 0.864 12.678 1.00 53.50 72 ASN A CA 1
ATOM 576 C C . ASN A 1 72 ? -21.274 1.807 13.531 1.00 53.50 72 ASN A C 1
ATOM 578 O O . ASN A 1 72 ? -21.416 1.592 14.732 1.00 53.50 72 ASN A O 1
ATOM 582 N N . HIS A 1 73 ? -21.874 2.852 12.944 1.00 45.19 73 HIS A N 1
ATOM 583 C CA . HIS A 1 73 ? -22.776 3.766 13.666 1.00 45.19 73 HIS A CA 1
ATOM 584 C C . HIS A 1 73 ? -24.282 3.451 13.485 1.00 45.19 73 HIS A C 1
ATOM 586 O O . HIS A 1 73 ? -25.118 4.145 14.067 1.00 45.19 73 HIS A O 1
ATOM 592 N N . LEU A 1 74 ? -24.657 2.418 12.714 1.00 40.91 74 LEU A N 1
ATOM 593 C CA . LEU A 1 74 ? -26.049 2.222 12.264 1.00 40.91 74 LEU A CA 1
ATOM 594 C C . LEU A 1 74 ? -26.746 0.906 12.647 1.00 40.91 74 LEU A C 1
ATOM 5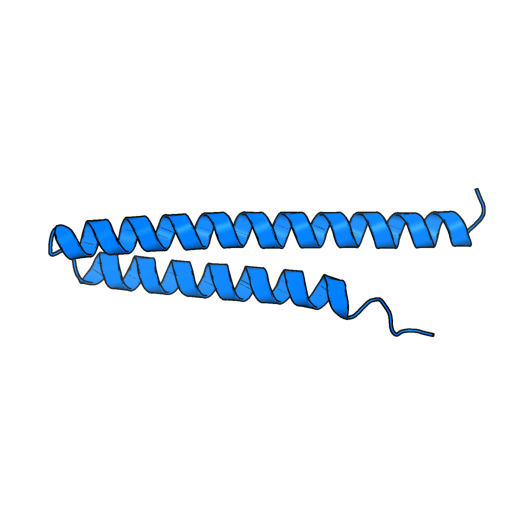96 O O . LEU A 1 74 ? -27.890 0.722 12.245 1.00 40.91 74 LEU A O 1
ATOM 600 N N . SER A 1 75 ? -26.175 0.039 13.484 1.00 42.47 75 SER A N 1
ATOM 601 C CA . SER A 1 75 ? -26.982 -1.008 14.135 1.00 42.47 75 SER A CA 1
ATOM 602 C C . SER A 1 75 ? -27.592 -0.465 15.434 1.00 42.47 75 SER A C 1
ATOM 604 O O . SER A 1 75 ? -27.030 -0.651 16.515 1.00 42.47 75 SER A O 1
ATOM 606 N N . LYS A 1 76 ? -28.697 0.277 15.297 1.00 37.41 76 LYS A N 1
ATOM 607 C CA . LYS A 1 76 ? -29.684 0.501 16.366 1.00 37.41 76 LYS A CA 1
ATOM 608 C C . LYS A 1 76 ? -30.710 -0.623 16.369 1.00 37.41 76 LYS A C 1
ATOM 610 O O . LYS A 1 76 ? -31.051 -1.082 15.258 1.00 37.41 76 LYS A O 1
#

Secondary structure (DSSP, 8-state):
--HHHHHHHHHHHHHHHHHHHHHHHHHHHHHHHHHHHHHHHTT-HHHHHHHHHHHHHHHHHHHHHHHHHHGGG---

InterPro domains:
  IPR036809 AF1782-like superfamily [SSF158372] (4-51)